Protein AF-A0A7D5QEW5-F1 (afdb_monomer_lite)

Radius of gyration: 14.11 Å; chains: 1; bounding box: 30×15×41 Å

Sequence (56 aa):
MILVLPTLFGLTLVGEGINKVMNSERGSYLSLIFGILFIGVVIFAYFFFSSMLSKT

Secondary structure (DSSP, 8-state):
-TTHHHHHHHHHHHHHHHHHHHTT-TTHHHHHHHHHHHHHHHHHHHHHHHHHHTT-

pLDDT: mean 82.82, std 9.66, range [49.97, 92.06]

Structure (mmCIF, N/CA/C/O backbone):
data_AF-A0A7D5QEW5-F1
#
_entry.id   AF-A0A7D5QEW5-F1
#
loop_
_atom_site.group_PDB
_atom_site.id
_atom_site.type_symbol
_atom_site.label_atom_id
_atom_site.label_alt_id
_atom_site.label_comp_id
_atom_site.label_asym_id
_atom_site.label_entity_id
_atom_site.label_seq_id
_atom_site.pdbx_PDB_ins_code
_atom_site.Cartn_x
_atom_site.Cartn_y
_atom_site.Cartn_z
_atom_site.occupancy
_atom_site.B_iso_or_equiv
_atom_site.auth_seq_id
_atom_site.auth_comp_id
_atom_site.auth_asym_id
_atom_site.auth_atom_id
_atom_site.pdbx_PDB_model_num
ATOM 1 N N . MET A 1 1 ? -11.454 -5.921 10.957 1.00 58.59 1 MET A N 1
ATOM 2 C CA . MET A 1 1 ? -11.693 -6.863 9.834 1.00 58.59 1 MET A CA 1
ATOM 3 C C . MET A 1 1 ? -11.883 -6.182 8.478 1.00 58.59 1 MET A C 1
ATOM 5 O O . MET A 1 1 ? -11.414 -6.736 7.497 1.00 58.59 1 MET A O 1
ATOM 9 N N . ILE A 1 2 ? -12.504 -4.999 8.383 1.00 77.25 2 I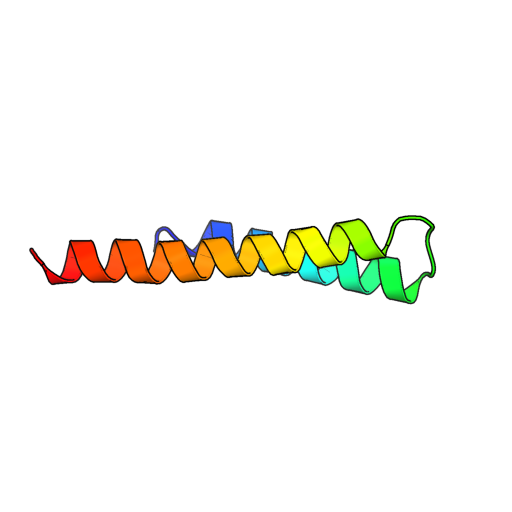LE A N 1
ATOM 10 C CA . ILE A 1 2 ? -12.906 -4.413 7.085 1.00 77.25 2 ILE A CA 1
ATOM 11 C C . ILE A 1 2 ? -11.742 -4.004 6.158 1.00 77.25 2 ILE A C 1
ATOM 13 O O . ILE A 1 2 ? -11.906 -3.945 4.946 1.00 77.25 2 ILE A O 1
ATOM 17 N N . LEU A 1 3 ? -10.548 -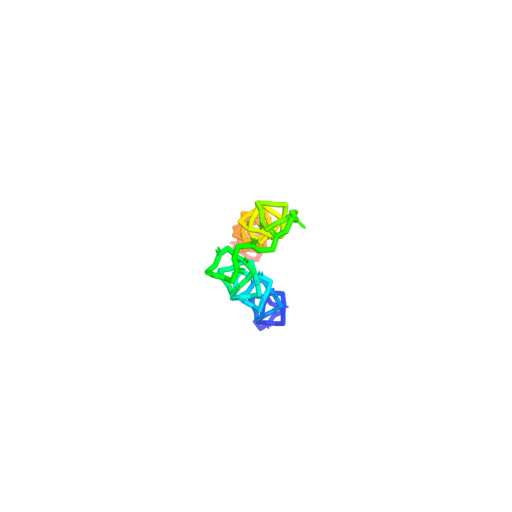3.772 6.714 1.00 81.50 3 LEU A N 1
ATOM 18 C CA . LEU A 1 3 ? -9.388 -3.283 5.962 1.00 81.50 3 LEU A CA 1
ATOM 19 C C . LEU A 1 3 ? -8.499 -4.395 5.393 1.00 81.50 3 LEU A C 1
ATOM 21 O O . LEU A 1 3 ? -7.601 -4.094 4.615 1.00 81.50 3 LEU A O 1
ATOM 25 N N . VAL A 1 4 ? -8.756 -5.672 5.706 1.00 85.94 4 VAL A N 1
ATOM 26 C CA . VAL A 1 4 ? -7.923 -6.791 5.219 1.00 85.94 4 VAL A CA 1
ATOM 27 C C . VAL A 1 4 ? -7.931 -6.863 3.688 1.00 85.94 4 VAL A C 1
ATOM 29 O O . VAL A 1 4 ? -6.869 -6.917 3.080 1.00 85.94 4 VAL A O 1
ATOM 32 N N . LEU A 1 5 ? -9.110 -6.783 3.062 1.00 89.38 5 LEU A N 1
ATOM 33 C CA . LEU A 1 5 ? -9.257 -6.794 1.601 1.00 89.38 5 LEU A CA 1
ATOM 34 C C . LEU A 1 5 ? -8.554 -5.603 0.918 1.00 89.38 5 LEU A C 1
ATOM 36 O O . LEU A 1 5 ? -7.736 -5.848 0.032 1.00 89.38 5 LEU A O 1
ATOM 40 N N . PRO A 1 6 ? -8.780 -4.339 1.340 1.00 88.12 6 PRO A N 1
ATOM 41 C CA . PRO A 1 6 ? -8.012 -3.199 0.841 1.00 88.12 6 PRO A CA 1
ATOM 42 C C . PRO A 1 6 ? -6.502 -3.382 0.995 1.00 88.12 6 PRO A C 1
ATOM 44 O O . PRO A 1 6 ? -5.749 -3.076 0.081 1.00 88.12 6 PRO A O 1
ATOM 47 N N . THR A 1 7 ? -6.044 -3.926 2.123 1.00 89.12 7 THR A N 1
ATOM 48 C CA . THR A 1 7 ? -4.606 -4.107 2.362 1.00 89.12 7 THR A CA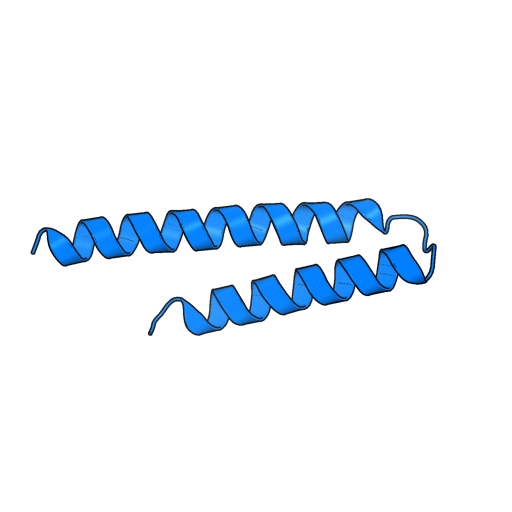 1
ATOM 49 C C . THR A 1 7 ? -4.009 -5.163 1.430 1.00 89.12 7 THR A C 1
ATOM 51 O O . THR A 1 7 ? -2.945 -4.935 0.861 1.00 89.12 7 THR A O 1
ATOM 54 N N . LEU A 1 8 ? -4.707 -6.286 1.220 1.00 92.00 8 LEU A N 1
ATOM 55 C CA . LEU A 1 8 ? -4.296 -7.325 0.270 1.00 92.00 8 LEU A CA 1
ATOM 56 C C . LEU A 1 8 ? -4.251 -6.788 -1.162 1.00 92.00 8 LEU A C 1
ATOM 58 O O . LEU A 1 8 ? -3.264 -6.999 -1.858 1.00 92.00 8 LEU A O 1
ATOM 62 N N . PHE A 1 9 ? -5.269 -6.031 -1.572 1.00 90.38 9 PHE A N 1
ATOM 63 C CA . PHE A 1 9 ? -5.292 -5.382 -2.881 1.00 90.38 9 PHE A CA 1
ATOM 64 C C . PHE A 1 9 ? -4.139 -4.378 -3.050 1.00 90.38 9 PHE A C 1
ATOM 66 O O . PHE A 1 9 ? -3.449 -4.393 -4.069 1.00 90.38 9 PHE A O 1
ATOM 73 N N . GLY A 1 10 ? -3.866 -3.558 -2.030 1.00 89.62 10 GLY A N 1
ATOM 74 C CA . GLY A 1 10 ? -2.733 -2.631 -2.028 1.00 89.62 10 GLY A CA 1
ATOM 75 C C . GLY A 1 10 ? -1.382 -3.339 -2.146 1.00 89.62 10 GLY A C 1
ATOM 76 O O . GLY A 1 10 ? -0.538 -2.926 -2.939 1.00 89.62 10 GLY A O 1
ATOM 77 N N . LEU A 1 11 ? -1.193 -4.444 -1.419 1.00 90.81 11 LEU A N 1
ATOM 78 C CA . LEU A 1 11 ? 0.004 -5.286 -1.515 1.00 90.81 11 LEU A CA 1
ATOM 79 C C . LEU A 1 11 ? 0.170 -5.899 -2.911 1.00 90.81 11 LEU A C 1
ATOM 81 O O . LEU A 1 11 ? 1.283 -5.908 -3.436 1.00 90.81 11 LEU A O 1
ATOM 85 N N . THR A 1 12 ? -0.916 -6.365 -3.535 1.00 91.31 12 THR A N 1
ATOM 86 C CA . THR A 1 12 ? -0.880 -6.885 -4.909 1.00 91.31 12 THR A CA 1
ATOM 87 C C . THR A 1 12 ? -0.447 -5.811 -5.905 1.00 91.31 12 THR A C 1
ATOM 89 O O . THR A 1 12 ? 0.447 -6.075 -6.703 1.00 91.31 12 THR A O 1
ATOM 92 N N . LEU A 1 13 ? -0.994 -4.592 -5.824 1.00 89.62 13 LEU A N 1
ATOM 93 C CA . LEU A 1 13 ? -0.602 -3.481 -6.705 1.00 89.62 13 LEU A CA 1
ATOM 94 C C . LEU A 1 13 ? 0.872 -3.090 -6.545 1.00 89.62 13 LEU A C 1
ATOM 96 O O . LEU A 1 13 ? 1.550 -2.816 -7.536 1.00 89.62 13 LEU A O 1
ATOM 100 N N . VAL A 1 14 ? 1.386 -3.084 -5.312 1.00 89.06 14 VAL A N 1
ATOM 101 C CA . VAL A 1 14 ? 2.813 -2.838 -5.056 1.00 89.06 14 VAL A CA 1
ATOM 102 C C . VAL A 1 14 ? 3.672 -3.957 -5.642 1.00 89.06 14 VAL A C 1
ATOM 104 O O . VAL A 1 14 ? 4.654 -3.666 -6.321 1.00 89.06 14 VAL A O 1
ATOM 107 N N . GLY A 1 15 ? 3.294 -5.223 -5.443 1.00 89.38 15 GLY A N 1
ATOM 108 C CA . GLY A 1 15 ? 4.000 -6.369 -6.021 1.00 89.38 15 GLY A CA 1
ATOM 109 C C . GLY A 1 15 ? 4.018 -6.343 -7.551 1.00 89.38 15 GLY A C 1
ATOM 110 O O . GLY A 1 15 ? 5.061 -6.560 -8.165 1.00 89.38 15 GLY A O 1
ATOM 111 N N . GLU A 1 16 ? 2.891 -5.998 -8.173 1.00 87.62 16 GLU A N 1
ATOM 112 C CA . GLU A 1 16 ? 2.779 -5.846 -9.624 1.00 87.62 16 GLU A CA 1
ATOM 113 C C . GLU A 1 16 ? 3.618 -4.661 -10.137 1.00 87.62 16 GLU A C 1
ATOM 115 O O . GLU A 1 16 ? 4.288 -4.770 -11.164 1.00 87.62 16 GLU A O 1
ATOM 120 N N . GLY A 1 17 ? 3.650 -3.551 -9.392 1.00 86.50 17 GLY A N 1
ATOM 121 C CA . GLY A 1 17 ? 4.512 -2.402 -9.671 1.00 86.50 17 GLY A CA 1
ATOM 122 C C . GLY A 1 17 ? 6.000 -2.749 -9.611 1.00 86.50 17 GLY A C 1
ATOM 123 O O . GLY A 1 17 ? 6.738 -2.405 -10.533 1.00 86.50 17 GLY A O 1
ATOM 124 N N . ILE A 1 18 ? 6.437 -3.482 -8.580 1.00 87.62 18 ILE A N 1
ATOM 125 C CA . ILE A 1 18 ? 7.823 -3.964 -8.455 1.00 87.62 18 ILE A CA 1
ATOM 126 C C . ILE A 1 18 ? 8.168 -4.890 -9.625 1.00 87.62 18 ILE A C 1
ATOM 128 O O . ILE A 1 18 ? 9.213 -4.718 -10.252 1.00 87.62 18 ILE A O 1
ATOM 132 N N . ASN A 1 19 ? 7.276 -5.824 -9.969 1.00 86.50 19 ASN A N 1
ATOM 133 C CA . ASN A 1 19 ? 7.490 -6.758 -11.073 1.00 86.50 19 ASN A CA 1
ATOM 134 C C . ASN A 1 19 ? 7.650 -6.031 -12.425 1.00 86.50 19 ASN A C 1
ATOM 136 O O . ASN A 1 19 ? 8.549 -6.346 -13.205 1.00 86.50 19 ASN A O 1
ATOM 140 N N . LYS A 1 20 ? 6.835 -4.999 -12.683 1.00 84.69 20 LYS A N 1
ATOM 141 C CA . LYS A 1 20 ? 6.945 -4.164 -13.894 1.00 84.69 20 LYS A CA 1
ATOM 142 C C . LYS A 1 20 ? 8.238 -3.350 -13.934 1.00 84.69 20 LYS A C 1
ATOM 144 O O . LYS A 1 20 ? 8.832 -3.211 -15.002 1.00 84.69 20 LYS A O 1
ATOM 149 N N . VAL A 1 21 ? 8.690 -2.825 -12.790 1.00 83.44 21 VAL A N 1
ATOM 150 C CA . VAL A 1 21 ? 9.978 -2.112 -12.682 1.00 83.44 21 VAL A CA 1
ATOM 151 C C . VAL A 1 21 ? 11.146 -3.056 -12.965 1.00 83.44 21 VAL A C 1
ATOM 153 O O . VAL A 1 21 ? 12.032 -2.705 -13.740 1.00 83.44 21 VAL A O 1
ATOM 156 N N . MET A 1 22 ? 11.129 -4.267 -12.402 1.00 82.69 22 MET A N 1
ATOM 157 C CA . MET A 1 22 ? 12.182 -5.264 -12.629 1.00 82.69 22 MET A CA 1
ATOM 158 C C . MET A 1 22 ? 12.269 -5.709 -14.094 1.00 82.69 22 MET A C 1
ATOM 160 O O . MET A 1 22 ? 13.369 -5.872 -14.614 1.00 82.69 22 MET A O 1
ATOM 164 N N . ASN A 1 23 ? 11.131 -5.844 -14.780 1.00 85.06 23 ASN A N 1
ATOM 165 C CA . ASN A 1 23 ? 11.087 -6.231 -16.194 1.00 85.06 23 ASN A CA 1
ATOM 166 C C . ASN A 1 23 ? 11.300 -5.060 -17.178 1.00 85.06 23 ASN A C 1
ATOM 168 O O . ASN A 1 23 ? 11.207 -5.258 -18.386 1.00 85.06 23 ASN A O 1
ATOM 172 N N . SER A 1 24 ? 11.626 -3.851 -16.693 1.00 71.94 24 SER A N 1
ATOM 173 C CA . SER A 1 24 ? 11.908 -2.660 -17.522 1.00 71.94 24 SER A CA 1
ATOM 174 C C . SER A 1 24 ? 10.818 -2.336 -18.558 1.00 71.94 24 SER A C 1
ATOM 176 O O 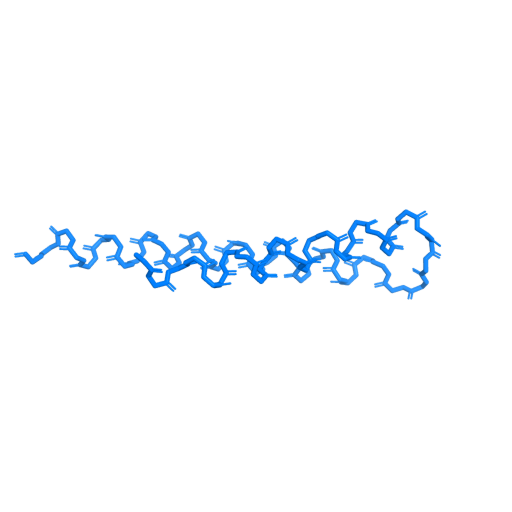. SER A 1 24 ? 11.098 -1.825 -19.645 1.00 71.94 24 SER A O 1
ATOM 178 N N . GLU A 1 25 ? 9.553 -2.611 -18.232 1.00 69.19 25 GLU A N 1
ATOM 179 C CA . GLU A 1 25 ? 8.432 -2.304 -19.121 1.00 69.19 25 GLU A CA 1
ATOM 180 C C . GLU A 1 25 ? 8.157 -0.790 -19.142 1.00 69.19 25 GLU A C 1
ATOM 182 O O . GLU A 1 25 ? 8.211 -0.108 -18.110 1.00 69.19 25 GLU A O 1
ATOM 187 N N . ARG A 1 26 ? 7.848 -0.229 -20.321 1.00 62.22 26 ARG A N 1
ATOM 188 C CA . ARG A 1 26 ? 7.469 1.191 -20.445 1.00 62.22 26 ARG A CA 1
ATOM 189 C C . ARG A 1 26 ? 6.196 1.450 -19.629 1.00 62.22 26 ARG A C 1
ATOM 191 O O . ARG A 1 26 ? 5.170 0.835 -19.885 1.00 62.22 26 ARG A O 1
ATOM 198 N N . GLY A 1 27 ? 6.258 2.379 -18.670 1.00 67.50 27 GLY A N 1
ATOM 199 C CA . GLY A 1 27 ? 5.133 2.719 -17.778 1.00 67.50 27 GLY A CA 1
ATOM 200 C C . GLY A 1 27 ? 5.194 2.085 -16.380 1.00 67.50 27 GLY A C 1
ATOM 201 O O . GLY A 1 27 ? 4.305 2.307 -15.562 1.00 67.50 27 GLY A O 1
ATOM 202 N N . SER A 1 28 ? 6.262 1.355 -16.069 1.00 66.44 28 SER A N 1
ATOM 203 C CA . SER A 1 28 ? 6.506 0.683 -14.783 1.00 66.44 28 SER A CA 1
ATOM 204 C C . SER A 1 28 ? 6.443 1.593 -13.544 1.00 66.44 28 SER A C 1
ATOM 206 O O . SER A 1 28 ? 5.920 1.190 -12.504 1.00 66.44 28 SER A O 1
ATOM 208 N N . TYR A 1 29 ? 6.876 2.849 -13.655 1.00 74.31 29 TYR A N 1
ATOM 209 C CA . TYR A 1 29 ? 6.822 3.817 -12.551 1.00 74.31 29 TYR A CA 1
ATOM 210 C C . TYR A 1 29 ? 5.394 4.201 -12.131 1.00 74.31 29 TYR A C 1
ATOM 212 O O . TYR A 1 29 ? 5.155 4.480 -10.957 1.00 74.31 29 TYR A O 1
ATOM 220 N N . LEU A 1 30 ? 4.433 4.176 -13.062 1.00 79.31 30 LEU A N 1
ATOM 221 C CA . LEU A 1 30 ? 3.036 4.524 -12.786 1.00 79.31 30 LEU A CA 1
ATOM 222 C C . LEU A 1 30 ? 2.373 3.487 -11.874 1.00 79.31 30 LEU A C 1
ATOM 224 O O . LEU A 1 30 ? 1.769 3.866 -10.874 1.00 79.31 30 LEU A O 1
ATOM 228 N N . SER A 1 31 ? 2.536 2.188 -12.160 1.00 78.06 31 SER A N 1
ATOM 229 C CA . SER A 1 31 ? 1.993 1.126 -11.295 1.00 78.06 31 SER A CA 1
ATOM 230 C C . SER A 1 31 ? 2.579 1.180 -9.882 1.00 78.06 31 SER A C 1
ATOM 232 O O . SER A 1 31 ? 1.839 1.015 -8.914 1.00 78.06 31 SER A O 1
ATOM 234 N N . LEU A 1 32 ? 3.879 1.466 -9.745 1.00 83.50 32 LEU A N 1
ATOM 235 C CA . LEU A 1 32 ? 4.519 1.580 -8.433 1.00 83.50 32 LEU A CA 1
ATOM 236 C C . LEU A 1 32 ? 3.977 2.781 -7.632 1.00 83.50 32 LEU A C 1
ATOM 238 O O . LEU A 1 32 ? 3.645 2.645 -6.456 1.00 83.50 32 LEU A O 1
ATOM 242 N N . ILE A 1 33 ? 3.836 3.944 -8.279 1.00 88.00 33 ILE A N 1
ATOM 243 C CA . ILE A 1 33 ? 3.295 5.165 -7.663 1.00 88.00 33 ILE A CA 1
ATOM 244 C C . ILE A 1 33 ? 1.851 4.963 -7.201 1.00 88.00 33 ILE A C 1
ATOM 246 O O . ILE A 1 33 ? 1.518 5.335 -6.076 1.00 88.00 33 ILE A O 1
ATOM 250 N N . PHE A 1 34 ? 1.006 4.337 -8.026 1.00 86.81 34 PHE A N 1
ATOM 251 C CA . PHE A 1 34 ? -0.372 4.027 -7.644 1.00 86.81 34 PHE A CA 1
ATOM 252 C C . PHE A 1 34 ? -0.440 3.049 -6.466 1.00 86.81 34 PHE A C 1
ATOM 254 O O . PHE A 1 34 ? -1.247 3.263 -5.564 1.00 86.81 34 PHE A O 1
ATOM 261 N N . GLY A 1 35 ? 0.427 2.031 -6.422 1.00 85.69 35 GLY A N 1
ATOM 262 C CA . GLY A 1 35 ? 0.511 1.106 -5.287 1.00 85.69 35 GLY A CA 1
ATOM 263 C C . GL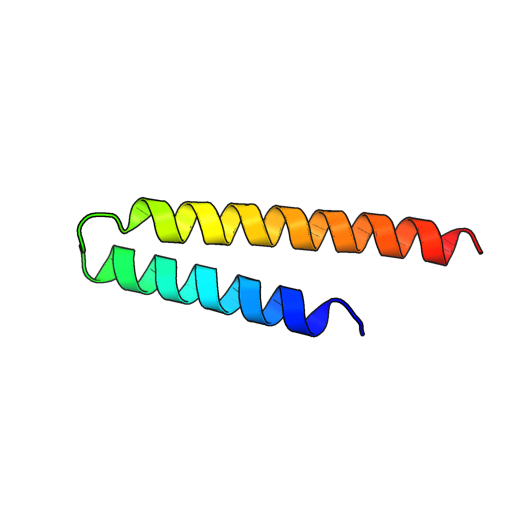Y A 1 35 ? 0.891 1.807 -3.978 1.00 85.69 35 GLY A C 1
ATOM 264 O O . GLY A 1 35 ? 0.240 1.607 -2.953 1.00 85.69 35 GLY A O 1
ATOM 265 N N . ILE A 1 36 ? 1.895 2.690 -4.014 1.00 88.56 36 ILE A N 1
ATOM 266 C CA . ILE A 1 36 ? 2.340 3.455 -2.836 1.00 88.56 36 ILE A CA 1
ATOM 267 C C . ILE A 1 36 ? 1.256 4.439 -2.373 1.00 88.56 36 ILE A C 1
ATOM 269 O O . ILE A 1 36 ? 0.945 4.491 -1.180 1.00 88.56 36 ILE A O 1
ATOM 273 N N . LEU A 1 37 ? 0.642 5.184 -3.300 1.00 92.06 37 LEU A N 1
ATOM 274 C CA . LEU A 1 37 ? -0.475 6.087 -2.994 1.00 92.06 37 LEU A CA 1
ATOM 275 C C . LEU A 1 37 ? -1.645 5.334 -2.360 1.00 92.06 37 LEU A C 1
ATOM 277 O O . LEU A 1 37 ? -2.218 5.796 -1.374 1.00 92.06 37 LEU A O 1
ATOM 281 N N . PHE A 1 38 ? -1.973 4.158 -2.893 1.00 90.62 38 PHE A N 1
ATOM 282 C CA . PHE A 1 38 ? -3.062 3.339 -2.383 1.00 90.62 38 PHE A CA 1
ATOM 283 C C . PHE A 1 38 ? -2.792 2.847 -0.956 1.00 90.62 38 PHE A C 1
ATOM 285 O O . PHE A 1 38 ? -3.671 2.953 -0.100 1.00 90.62 38 PHE A O 1
ATOM 292 N N . ILE A 1 39 ? -1.569 2.393 -0.654 1.00 89.06 39 ILE A N 1
ATOM 293 C CA . ILE A 1 39 ? -1.184 2.041 0.722 1.00 89.06 39 ILE A CA 1
ATOM 294 C C . ILE A 1 39 ? -1.308 3.251 1.658 1.00 89.06 39 ILE A C 1
ATOM 296 O O . ILE A 1 39 ? -1.827 3.104 2.765 1.00 89.06 39 ILE A O 1
ATOM 300 N N . GLY A 1 40 ? -0.917 4.449 1.214 1.00 91.94 40 GLY A N 1
ATOM 301 C CA . GLY A 1 40 ? -1.109 5.682 1.985 1.00 91.94 40 GLY A CA 1
ATOM 302 C C . GLY A 1 40 ? -2.576 5.927 2.361 1.00 91.94 40 GLY A C 1
ATOM 303 O O . GLY A 1 40 ? -2.883 6.212 3.520 1.00 91.94 40 GLY A O 1
ATOM 304 N N . VAL A 1 41 ? -3.497 5.733 1.413 1.00 91.12 41 VAL A N 1
ATOM 305 C CA . VAL A 1 41 ? -4.946 5.846 1.655 1.00 91.12 41 VAL A CA 1
ATOM 306 C C . VAL A 1 41 ? -5.448 4.764 2.616 1.00 91.12 41 VAL A C 1
ATOM 308 O O . VAL A 1 41 ? -6.245 5.067 3.502 1.00 91.12 41 VAL A O 1
ATOM 311 N N . VAL A 1 42 ? -4.973 3.519 2.498 1.00 89.62 42 VAL A N 1
ATOM 312 C CA . VAL A 1 42 ? -5.348 2.422 3.413 1.00 89.62 42 VAL A CA 1
ATOM 313 C C . VAL A 1 42 ? -4.899 2.714 4.847 1.00 89.62 42 VAL A C 1
ATOM 315 O O . VAL A 1 42 ? -5.672 2.505 5.783 1.00 89.62 42 VAL A O 1
ATOM 318 N N . ILE A 1 43 ? -3.688 3.249 5.030 1.00 89.75 43 ILE A N 1
ATOM 319 C CA . ILE A 1 43 ? -3.184 3.672 6.344 1.00 89.75 43 ILE A CA 1
ATOM 320 C C . ILE A 1 43 ? -4.044 4.811 6.898 1.00 89.75 43 ILE A C 1
ATOM 322 O O . ILE A 1 43 ? -4.464 4.760 8.054 1.00 89.75 43 ILE A O 1
ATOM 326 N N . PHE A 1 44 ? -4.362 5.816 6.080 1.00 90.69 44 PHE A N 1
ATOM 327 C CA . PHE A 1 44 ? -5.232 6.913 6.500 1.00 90.69 44 PHE A CA 1
ATOM 328 C C . PHE A 1 44 ? -6.622 6.412 6.918 1.00 90.69 44 PHE A C 1
ATOM 330 O O . PHE A 1 44 ? -7.124 6.781 7.980 1.00 90.69 44 PHE A O 1
ATOM 337 N N . ALA A 1 45 ? -7.217 5.513 6.132 1.00 87.88 45 ALA A N 1
ATOM 338 C CA . ALA A 1 45 ? -8.492 4.887 6.455 1.00 87.88 45 ALA A CA 1
ATOM 339 C C . ALA A 1 45 ? -8.415 4.091 7.767 1.00 87.88 45 ALA A C 1
ATOM 341 O O . ALA A 1 45 ? -9.329 4.184 8.583 1.00 87.88 45 ALA A O 1
ATOM 342 N N . TYR A 1 46 ? -7.319 3.367 8.017 1.00 87.88 46 TYR A N 1
ATOM 343 C CA . TYR A 1 46 ? -7.092 2.679 9.290 1.00 87.88 46 TYR A CA 1
ATOM 344 C C . TYR A 1 46 ? -7.128 3.641 10.479 1.00 87.88 46 TYR A C 1
ATOM 346 O O . TYR A 1 46 ? -7.858 3.394 11.441 1.00 87.88 46 TYR A O 1
ATOM 354 N N . PHE A 1 47 ? -6.403 4.759 10.399 1.00 88.81 47 PHE A N 1
ATOM 355 C CA . PHE A 1 47 ? -6.417 5.777 11.451 1.00 88.81 47 PHE A CA 1
ATOM 356 C C . PHE A 1 47 ? -7.795 6.421 11.621 1.00 88.81 47 PHE A C 1
ATOM 358 O O . PHE A 1 47 ? -8.250 6.584 12.752 1.00 88.81 47 PHE A O 1
ATOM 365 N N . PHE A 1 48 ? -8.485 6.737 10.523 1.00 87.25 48 PHE A N 1
ATOM 366 C CA . PHE A 1 48 ? -9.829 7.312 10.556 1.00 87.25 48 PHE A CA 1
ATOM 367 C C . PHE A 1 48 ? -10.841 6.375 11.230 1.00 87.25 48 PHE A C 1
ATOM 369 O O . PHE A 1 48 ? -11.531 6.778 12.167 1.00 87.25 48 PHE A O 1
ATOM 376 N N . PHE A 1 49 ? -10.894 5.108 10.808 1.00 84.88 49 PHE A N 1
ATOM 377 C CA . PHE A 1 49 ? -11.789 4.113 11.403 1.00 84.88 49 PHE A CA 1
ATOM 378 C C . PHE A 1 49 ? -11.440 3.830 12.864 1.00 84.88 49 PHE A C 1
ATOM 380 O O . PHE A 1 49 ? -12.345 3.753 13.691 1.00 84.88 49 PHE A O 1
ATOM 387 N N . SER A 1 50 ? -10.150 3.714 13.194 1.00 82.44 50 SER A N 1
ATOM 388 C CA . SER A 1 50 ? -9.690 3.514 14.572 1.00 82.44 50 SER A CA 1
ATOM 389 C C . SER A 1 50 ? -10.089 4.687 15.473 1.00 82.44 50 SER A C 1
ATOM 391 O O . SER A 1 50 ? -10.635 4.482 16.555 1.00 82.44 50 SER A O 1
ATOM 393 N N . SER A 1 51 ? -9.917 5.925 15.000 1.00 83.62 51 SER A N 1
ATOM 394 C CA . SER A 1 51 ? -10.306 7.125 15.744 1.00 83.62 51 SER A CA 1
ATOM 395 C C . SER A 1 51 ? -11.817 7.230 15.958 1.00 83.62 51 SER A C 1
ATOM 397 O O . SER A 1 51 ? -12.232 7.675 17.026 1.00 83.62 51 SER A O 1
ATOM 399 N N . MET A 1 52 ? -12.632 6.829 14.979 1.00 80.25 52 MET A N 1
ATOM 400 C CA . MET A 1 52 ? -14.095 6.846 15.096 1.00 80.25 52 MET A CA 1
ATOM 401 C C . MET A 1 52 ? -14.608 5.756 16.041 1.00 80.25 52 MET A C 1
ATOM 403 O O . MET A 1 52 ? -15.424 6.038 16.916 1.00 80.25 52 MET A O 1
ATOM 407 N N . LEU A 1 53 ? -14.090 4.530 15.915 1.00 75.00 53 LEU A N 1
ATOM 408 C CA . LEU A 1 53 ? -14.447 3.412 16.795 1.00 75.00 53 LEU A CA 1
ATOM 409 C C . LEU A 1 53 ? -13.970 3.624 18.235 1.00 75.00 53 LEU A C 1
ATOM 411 O O . LEU A 1 53 ? -14.674 3.243 19.155 1.00 75.00 53 LEU A O 1
ATOM 415 N N . SER A 1 54 ? -12.814 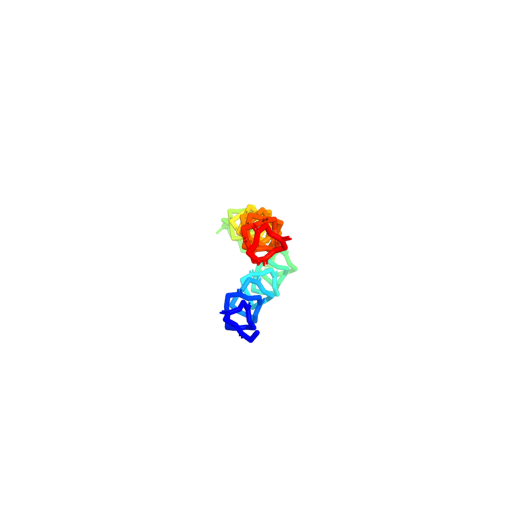4.262 18.444 1.00 68.88 54 SER A N 1
ATOM 416 C CA . SER A 1 54 ? -12.301 4.585 19.784 1.00 68.88 54 SER A CA 1
ATOM 417 C C . SER A 1 54 ? -13.106 5.673 20.505 1.00 68.88 54 SER A C 1
ATOM 419 O O . SER A 1 54 ? -12.913 5.868 21.703 1.00 68.88 54 SER A O 1
ATOM 421 N N . LYS A 1 55 ? -13.934 6.436 19.785 1.00 58.66 55 LYS A N 1
ATOM 422 C CA . LYS A 1 55 ? -14.732 7.539 20.339 1.00 58.66 55 LYS A CA 1
ATOM 423 C C . LYS A 1 55 ? -16.157 7.130 20.734 1.00 58.66 55 LYS A C 1
ATOM 425 O O . LYS A 1 55 ? -16.906 8.001 21.171 1.00 58.66 55 LYS A O 1
ATOM 430 N N . THR A 1 56 ? -16.518 5.859 20.551 1.00 49.97 56 THR A N 1
ATOM 431 C CA . THR A 1 56 ? -17.809 5.269 20.947 1.00 49.97 56 THR A CA 1
ATOM 432 C C . THR A 1 56 ? -17.598 4.353 22.142 1.00 49.97 56 THR A C 1
ATOM 434 O O . THR A 1 56 ? -18.450 4.385 23.053 1.00 49.97 56 THR A O 1
#

Foldseek 3Di:
DVLPVLVVVLVVLCVVLVVCVVVVPPPSVVSNVVSVVSVVVSVVVVVVVCVVVVVD